Protein AF-A0A1J3ITB5-F1 (afdb_monomer_lite)

Organism: Noccaea caerulescens (NCBI:txid107243)

pLDDT: mean 72.14, std 16.31, range [33.38, 97.19]

Foldseek 3Di:
DPPPPDDDDCDPVPPDDDDPPPDDPCLCPPPPNVQADVNDGDDDDDDDDDPDPDDPPPDPPPPPPLVVVVVVLVVVVVVVDDCVVVVVVSVVVVVVVVVVVVVVVVVVVVVVVVVVVVVVVVVVVVVVVVVVVVDDPDPPDQPPVNVVVVVD

Sequence (152 aa):
LQQDVRKAWFREKAHSWGHTSILPLDKLVAKDSGFLVDWELKIVAKIDHLEAIGDLHVTEETTTSTVTEAKNVKSMTDAGFELDWLQKELAELCEMKEKEKVCFSELKEMENEWMSLKIKCLDMEALVQKKKAKMPATKPPLSIDDLASWLF

Radius of gyration: 31.39 Å; chains: 1; bounding box: 77×55×75 Å

Secondary structure (DSSP, 8-state):
----------BTTB-----S-SS-HHHHS-TT-SS-BTTB-------------S-----S---SHHHHHHHHHHHHHHTT---HHHHHHHHHHHHHHHHHHHHHHHHHHHHHHHHHHHHHHHHHHHHHHHHHHHS--------HHHHHTT--

Structure (mmCIF, N/CA/C/O backbone):
data_AF-A0A1J3ITB5-F1
#
_entry.id   AF-A0A1J3ITB5-F1
#
loop_
_atom_site.group_PDB
_atom_site.id
_atom_site.type_symbol
_atom_site.label_atom_id
_atom_site.label_alt_id
_atom_site.label_comp_id
_atom_site.label_asym_id
_atom_site.label_entity_id
_atom_site.label_seq_id
_atom_site.pdbx_PDB_ins_code
_atom_site.Cartn_x
_atom_site.Cartn_y
_atom_site.Cartn_z
_atom_site.occupancy
_atom_site.B_iso_or_equiv
_atom_site.auth_seq_id
_atom_site.auth_comp_id
_atom_site.auth_asym_id
_atom_site.auth_atom_id
_atom_site.pdbx_PDB_model_num
ATOM 1 N N . LEU A 1 1 ? -33.824 -1.428 -5.783 1.00 39.06 1 LEU A N 1
ATOM 2 C CA . LEU A 1 1 ? -33.020 -0.230 -5.454 1.00 39.06 1 LEU A CA 1
ATOM 3 C C . LEU A 1 1 ? -32.011 -0.053 -6.570 1.00 39.06 1 LEU A C 1
ATOM 5 O O . LEU A 1 1 ? -31.107 -0.866 -6.695 1.00 39.06 1 LEU A O 1
ATOM 9 N N . GLN A 1 2 ? -32.248 0.912 -7.452 1.00 33.38 2 GLN A N 1
ATOM 10 C CA . GLN A 1 2 ? -31.345 1.212 -8.556 1.00 33.38 2 GLN A CA 1
ATOM 11 C C . GLN A 1 2 ? -30.123 1.902 -7.936 1.00 33.38 2 GLN A C 1
ATOM 13 O O . GLN A 1 2 ? -30.223 3.039 -7.483 1.00 33.38 2 GLN A O 1
ATOM 18 N N . GLN A 1 3 ? -29.015 1.173 -7.780 1.00 44.44 3 GLN A N 1
ATOM 19 C CA . GLN A 1 3 ? -27.755 1.772 -7.347 1.00 44.44 3 GLN A CA 1
ATOM 20 C C . GLN A 1 3 ? -27.265 2.658 -8.489 1.00 44.44 3 GLN A C 1
ATOM 22 O O . GLN A 1 3 ? -26.799 2.172 -9.515 1.00 44.44 3 GLN A O 1
ATOM 27 N N . ASP A 1 4 ? -27.430 3.964 -8.317 1.00 49.09 4 ASP A N 1
ATOM 28 C CA . ASP A 1 4 ? -26.741 4.959 -9.122 1.00 49.09 4 ASP A CA 1
ATOM 29 C C . ASP A 1 4 ? -25.237 4.773 -8.878 1.00 49.09 4 ASP A C 1
ATOM 31 O O . ASP A 1 4 ? -24.740 5.028 -7.775 1.00 49.09 4 ASP A O 1
ATOM 35 N N . VAL A 1 5 ? -24.528 4.209 -9.861 1.00 51.56 5 VAL A N 1
ATOM 36 C CA . VAL A 1 5 ? -23.091 3.927 -9.763 1.00 51.56 5 VAL A CA 1
ATOM 37 C C . VAL A 1 5 ? -22.356 5.259 -9.852 1.00 51.56 5 VAL A C 1
ATOM 39 O O . VAL A 1 5 ? -21.892 5.681 -10.911 1.00 51.56 5 VAL A O 1
ATOM 42 N N . ARG A 1 6 ? -22.268 5.950 -8.715 1.00 57.59 6 ARG A N 1
ATOM 43 C CA . ARG A 1 6 ? -21.475 7.167 -8.577 1.00 57.59 6 ARG A CA 1
ATOM 44 C C . ARG A 1 6 ? -19.999 6.803 -8.626 1.00 57.59 6 ARG A C 1
ATOM 46 O O . ARG A 1 6 ? -19.449 6.260 -7.674 1.00 57.59 6 ARG A O 1
ATOM 53 N N . LYS A 1 7 ? -19.366 7.112 -9.756 1.00 62.12 7 LYS A N 1
ATOM 54 C CA . LYS A 1 7 ? -17.912 7.048 -9.909 1.00 62.12 7 LYS A CA 1
ATOM 55 C C . LYS A 1 7 ? -17.309 8.332 -9.358 1.00 62.12 7 LYS A C 1
ATOM 57 O O . LYS A 1 7 ? -17.732 9.426 -9.727 1.00 62.12 7 LYS A O 1
ATOM 62 N N . ALA A 1 8 ? -16.324 8.181 -8.489 1.00 65.62 8 ALA A N 1
ATOM 63 C CA . ALA A 1 8 ? -15.626 9.275 -7.845 1.00 65.62 8 ALA A CA 1
ATOM 64 C C . ALA A 1 8 ? -14.121 9.082 -7.982 1.00 65.62 8 ALA A C 1
ATOM 66 O O . ALA A 1 8 ? -13.626 7.963 -7.870 1.00 65.62 8 ALA A O 1
ATOM 67 N N . TRP A 1 9 ? -13.407 10.178 -8.220 1.00 64.56 9 TRP A N 1
ATOM 68 C CA . TRP A 1 9 ? -11.950 10.182 -8.253 1.00 64.56 9 TRP A CA 1
ATOM 69 C C . TRP A 1 9 ? -11.436 10.593 -6.879 1.00 64.56 9 TRP A C 1
ATOM 71 O O . TRP A 1 9 ? -11.730 11.705 -6.433 1.00 64.56 9 TRP A O 1
ATOM 81 N N . PHE A 1 10 ? -10.665 9.721 -6.231 1.00 62.84 10 PHE A N 1
ATOM 82 C CA . PHE A 1 10 ? -9.909 10.097 -5.040 1.00 62.84 10 PHE A CA 1
ATOM 83 C C . PHE A 1 10 ? -8.866 11.141 -5.441 1.00 62.84 10 PHE A C 1
ATOM 85 O O . PHE A 1 10 ? -8.109 10.955 -6.393 1.00 62.84 10 PHE A O 1
ATOM 92 N N . ARG A 1 11 ? -8.882 12.281 -4.757 1.00 63.66 11 ARG A N 1
ATOM 93 C CA . ARG A 1 11 ? -7.989 13.416 -5.007 1.00 63.66 11 ARG A CA 1
ATOM 94 C C . ARG A 1 11 ? -7.459 13.884 -3.657 1.00 63.66 11 ARG A C 1
ATOM 96 O O . ARG A 1 11 ? -8.126 13.677 -2.652 1.00 63.66 11 ARG A O 1
ATOM 103 N N . GLU A 1 12 ? -6.316 14.557 -3.626 1.00 58.94 12 GLU A N 1
ATOM 104 C CA . GLU A 1 12 ? -5.667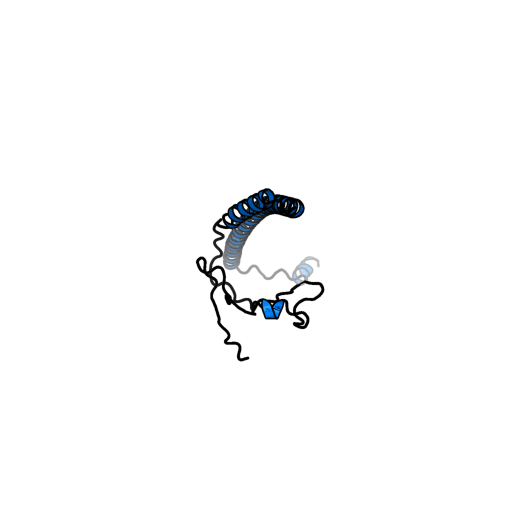 15.014 -2.382 1.00 58.94 12 GLU A CA 1
ATOM 105 C C . GLU A 1 12 ? -6.629 15.749 -1.422 1.00 58.94 12 GLU A C 1
ATOM 107 O O . GLU A 1 12 ? -6.711 15.434 -0.241 1.00 58.94 12 GLU A O 1
ATOM 112 N N . LYS A 1 13 ? -7.464 16.657 -1.949 1.00 69.19 13 LYS A N 1
ATOM 113 C CA . LYS A 1 13 ? -8.462 17.416 -1.165 1.00 69.19 13 LYS A CA 1
ATOM 114 C C . LYS A 1 13 ? -9.788 16.682 -0.921 1.00 69.19 13 LYS A C 1
ATOM 116 O O . LYS A 1 13 ? -10.681 17.226 -0.282 1.00 69.19 13 LYS A O 1
ATOM 121 N N . ALA A 1 14 ? -9.944 15.488 -1.480 1.00 66.19 14 ALA A N 1
ATOM 122 C CA . ALA A 1 14 ? -11.141 14.657 -1.410 1.00 66.19 14 ALA A CA 1
ATOM 123 C C . ALA A 1 14 ? -10.719 13.201 -1.164 1.00 66.19 14 ALA A C 1
ATOM 125 O O . ALA A 1 14 ? -10.953 12.307 -1.980 1.00 66.19 14 ALA A O 1
ATOM 126 N N . HIS A 1 15 ? -10.026 13.001 -0.042 1.00 63.12 15 HIS A N 1
ATOM 127 C CA . HIS A 1 15 ? -9.474 11.714 0.378 1.00 63.12 15 HIS A CA 1
ATOM 128 C C . HIS A 1 15 ? -10.535 10.761 0.956 1.00 63.12 15 HIS A C 1
ATOM 130 O O . HIS A 1 15 ? -10.246 9.595 1.206 1.00 63.12 15 HIS A O 1
ATOM 136 N N . SER A 1 16 ? -11.769 11.229 1.172 1.00 70.44 16 SER A N 1
ATOM 137 C CA . SER A 1 16 ? -12.902 10.395 1.571 1.00 70.44 16 SER A CA 1
ATOM 138 C C . SER A 1 16 ? -14.101 10.636 0.660 1.00 70.44 16 SER A C 1
ATOM 140 O O . SER A 1 16 ? -14.375 11.751 0.215 1.00 70.44 16 SER A O 1
ATOM 142 N N . TRP A 1 17 ? -14.823 9.559 0.372 1.00 73.25 17 TRP A N 1
ATOM 143 C CA . TRP A 1 17 ? -16.066 9.605 -0.378 1.00 73.25 17 TRP A CA 1
ATOM 144 C C . TRP A 1 17 ? -17.040 8.602 0.216 1.00 73.25 17 TRP A C 1
ATOM 146 O O . TRP A 1 17 ? -16.665 7.487 0.572 1.00 73.25 17 TRP A O 1
ATOM 156 N N . GLY A 1 18 ? -18.307 8.985 0.302 1.00 74.56 18 GLY A N 1
ATOM 157 C CA . GLY A 1 18 ? -19.347 8.107 0.799 1.00 74.56 18 GLY A CA 1
ATOM 158 C C . GLY A 1 18 ? -20.674 8.825 0.934 1.00 74.56 18 GLY A C 1
ATOM 159 O O . GLY A 1 18 ? -20.856 9.957 0.487 1.00 74.56 18 GLY A O 1
ATOM 160 N N . HIS A 1 19 ? -21.610 8.145 1.573 1.00 72.06 19 HIS A N 1
ATOM 161 C CA . HIS A 1 19 ? -22.877 8.727 1.973 1.00 72.06 19 HIS A CA 1
ATOM 162 C C . HIS A 1 19 ? -22.812 9.079 3.454 1.00 72.06 19 HIS A C 1
ATOM 164 O O . HIS A 1 19 ? -22.476 8.229 4.273 1.00 72.06 19 HIS A O 1
ATOM 170 N N . THR A 1 20 ? -23.196 10.307 3.803 1.00 68.75 20 THR A N 1
ATOM 171 C CA . THR A 1 20 ? -23.298 10.760 5.202 1.00 68.75 20 THR A CA 1
ATOM 172 C C . THR A 1 20 ? -24.304 9.930 6.008 1.00 68.75 20 THR A C 1
ATOM 174 O O . THR A 1 20 ? -24.194 9.832 7.222 1.00 68.75 20 THR A O 1
ATOM 177 N N . SER A 1 21 ? -25.277 9.310 5.334 1.00 73.06 21 SER A N 1
ATOM 178 C CA . SER A 1 21 ? -26.216 8.358 5.922 1.00 73.06 21 SER A CA 1
ATOM 179 C C . SER A 1 21 ? -26.502 7.249 4.912 1.00 73.06 21 SER A C 1
ATOM 181 O O . SER A 1 21 ? -27.149 7.484 3.891 1.00 73.06 21 SER A O 1
ATOM 183 N N . ILE A 1 22 ? -25.953 6.058 5.163 1.00 79.38 22 ILE A N 1
ATOM 184 C CA . ILE A 1 22 ? -26.218 4.845 4.368 1.00 79.38 22 ILE A CA 1
ATOM 185 C C . ILE A 1 22 ? -27.423 4.103 4.946 1.00 79.38 22 ILE A C 1
ATOM 187 O O . ILE A 1 22 ? -28.309 3.680 4.207 1.00 79.38 22 ILE A O 1
ATOM 191 N N . LEU A 1 23 ? -27.461 3.973 6.273 1.00 79.62 23 LEU A N 1
ATOM 192 C CA . LEU A 1 23 ? -28.492 3.279 7.033 1.00 79.62 23 LEU A CA 1
ATOM 193 C C . LEU A 1 23 ? -28.738 4.048 8.341 1.00 79.62 23 LEU A C 1
ATOM 195 O O . LEU A 1 23 ? -27.774 4.356 9.044 1.00 79.62 23 LEU A O 1
ATOM 199 N N . PRO A 1 24 ? -29.998 4.368 8.678 1.00 83.12 24 PRO A N 1
ATOM 200 C CA . PRO A 1 24 ? -30.344 4.964 9.964 1.00 83.12 24 PRO A CA 1
ATOM 201 C C . PRO A 1 24 ? -29.904 4.091 11.154 1.00 83.12 24 PRO A C 1
ATOM 203 O O . PRO A 1 24 ? -30.038 2.866 11.107 1.00 83.12 24 PRO A O 1
ATOM 206 N N . LEU A 1 25 ? -29.390 4.716 12.222 1.00 81.25 25 LEU A N 1
ATOM 207 C CA . LEU A 1 25 ? -28.860 4.004 13.396 1.00 81.25 25 LEU A CA 1
ATOM 208 C C . LEU A 1 25 ? -29.929 3.181 14.120 1.00 81.25 25 LEU A C 1
ATOM 210 O O . LEU A 1 25 ? -29.652 2.061 14.531 1.00 81.25 25 LEU A O 1
ATOM 214 N N . ASP A 1 26 ? -31.153 3.698 14.217 1.00 83.31 26 ASP A N 1
ATOM 215 C CA . ASP A 1 26 ? -32.319 3.012 14.788 1.00 83.31 26 ASP A CA 1
ATOM 216 C C . ASP A 1 26 ? -32.634 1.696 14.063 1.00 83.31 26 ASP A C 1
ATOM 218 O O . ASP A 1 26 ? -33.040 0.722 14.692 1.00 83.31 26 ASP A O 1
ATOM 222 N N . LYS A 1 27 ? -32.386 1.638 12.749 1.00 86.12 27 LYS A N 1
ATOM 223 C CA . LYS A 1 27 ? -32.543 0.415 11.952 1.00 86.12 27 LYS A CA 1
ATOM 224 C C . LYS A 1 27 ? -31.364 -0.534 12.083 1.00 86.12 27 LYS A C 1
ATOM 226 O O . LYS A 1 27 ? -31.560 -1.739 11.994 1.00 86.12 27 LYS A O 1
ATOM 231 N N . LEU A 1 28 ? -30.162 -0.007 12.283 1.00 84.44 28 LEU A N 1
ATOM 232 C CA . LEU A 1 28 ? -28.956 -0.808 12.464 1.00 84.44 28 LEU A CA 1
ATOM 233 C C . LEU A 1 28 ? -29.002 -1.584 13.790 1.00 84.44 28 LEU A C 1
ATOM 235 O O . LEU A 1 28 ? -28.751 -2.786 13.805 1.00 84.44 28 LEU A O 1
ATOM 239 N N . VAL A 1 29 ? -29.399 -0.907 14.875 1.00 83.25 29 VAL A N 1
ATOM 240 C CA . VAL A 1 29 ? -29.433 -1.459 16.245 1.00 83.25 29 VAL A CA 1
ATOM 241 C C . VAL A 1 29 ? -30.754 -2.134 16.618 1.00 83.25 29 VAL A C 1
ATOM 243 O O . VAL A 1 29 ? -30.910 -2.605 17.745 1.00 83.25 29 VAL A O 1
ATOM 246 N N . ALA A 1 30 ? -31.728 -2.173 15.704 1.00 89.50 30 ALA A N 1
ATOM 247 C CA . ALA A 1 30 ? -32.979 -2.877 15.950 1.00 89.50 30 ALA A CA 1
ATOM 248 C C . ALA A 1 30 ? -32.707 -4.370 16.202 1.00 89.50 30 ALA A C 1
ATOM 250 O O . ALA A 1 30 ? -31.916 -4.999 15.503 1.00 89.50 30 ALA A O 1
ATOM 251 N N . LYS A 1 31 ? -33.390 -4.941 17.199 1.00 82.94 31 LYS A N 1
ATOM 252 C CA . LYS A 1 31 ? -33.156 -6.312 17.684 1.00 82.94 31 LYS A CA 1
ATOM 253 C C . LYS A 1 31 ? -33.304 -7.381 16.591 1.00 82.94 31 LYS A C 1
ATOM 255 O O . LYS A 1 31 ? -32.600 -8.382 16.621 1.00 82.94 31 LYS A O 1
ATOM 260 N N . ASP A 1 32 ? -34.159 -7.107 15.607 1.00 87.19 32 ASP A N 1
ATOM 261 C CA . ASP A 1 32 ? -34.460 -7.991 14.477 1.00 87.19 32 ASP A CA 1
ATOM 262 C C . ASP A 1 32 ? -33.889 -7.456 13.150 1.00 87.19 32 ASP A C 1
ATOM 264 O O . ASP A 1 32 ? -34.362 -7.810 12.070 1.00 87.19 32 ASP A O 1
ATOM 268 N N . SER A 1 33 ? -32.896 -6.558 13.205 1.00 84.81 33 SER A N 1
ATOM 269 C CA . SER A 1 33 ? -32.332 -5.929 12.005 1.00 84.81 33 SER A CA 1
ATOM 270 C C . SER A 1 33 ? -31.526 -6.893 11.136 1.00 84.81 33 SER A C 1
ATOM 272 O O . SER A 1 33 ? -31.394 -6.677 9.932 1.00 84.81 33 SER A O 1
ATOM 274 N N . GLY A 1 34 ? -30.967 -7.943 11.747 1.00 89.56 34 GLY A N 1
ATOM 275 C CA . GLY A 1 34 ? -30.077 -8.899 11.091 1.00 89.56 34 GLY A CA 1
ATOM 276 C C . GLY A 1 34 ? -28.702 -8.335 10.711 1.00 89.56 34 GLY A C 1
ATOM 277 O O . GLY A 1 34 ? -27.928 -9.045 10.074 1.00 89.56 34 GLY A O 1
ATOM 278 N N . PHE A 1 35 ? -28.383 -7.085 11.079 1.00 87.44 35 PHE A N 1
ATOM 279 C CA . PHE A 1 35 ? -27.083 -6.462 10.787 1.00 87.44 35 PHE A CA 1
ATOM 280 C C . PHE A 1 35 ? -26.027 -6.706 11.868 1.00 87.44 35 PHE A C 1
ATOM 282 O O . PHE A 1 35 ? -24.837 -6.635 11.568 1.00 87.44 35 PHE A O 1
ATOM 289 N N . LEU A 1 36 ? -26.456 -6.967 13.105 1.00 89.56 36 LEU A N 1
ATOM 290 C CA . LEU A 1 36 ? -25.581 -7.221 14.247 1.00 89.56 36 LEU A CA 1
ATOM 291 C C . LEU A 1 36 ? -25.625 -8.704 14.611 1.00 89.56 36 LEU A C 1
ATOM 293 O O . LEU A 1 36 ? -26.698 -9.247 14.875 1.00 89.56 36 LEU A O 1
ATOM 297 N N . VAL A 1 37 ? -24.457 -9.337 14.661 1.00 86.12 37 VAL A N 1
ATOM 298 C CA . VAL A 1 37 ? -24.267 -10.684 15.218 1.00 86.12 37 VAL A CA 1
ATOM 299 C C . VAL A 1 37 ? -23.333 -10.522 16.405 1.00 86.12 37 VAL A C 1
ATOM 301 O O . VAL A 1 37 ? -22.271 -9.936 16.248 1.00 86.12 37 VAL A O 1
ATOM 304 N N . ASP A 1 38 ? -23.757 -10.938 17.599 1.00 87.19 38 ASP A N 1
ATOM 305 C CA . ASP A 1 38 ? -22.995 -10.739 18.844 1.00 87.19 38 ASP A CA 1
ATOM 306 C C . ASP A 1 38 ? -22.542 -9.282 19.074 1.00 87.19 38 ASP A C 1
ATOM 308 O O . ASP A 1 38 ? -21.459 -9.019 19.585 1.00 87.19 38 ASP A O 1
ATOM 312 N N . TRP A 1 39 ? -23.401 -8.321 18.708 1.00 78.25 39 TRP A N 1
ATOM 313 C CA . TRP A 1 39 ? -23.128 -6.872 18.739 1.00 78.25 39 TRP A CA 1
ATOM 314 C C . TRP A 1 39 ? -22.033 -6.387 17.778 1.00 78.25 39 TRP A C 1
ATOM 316 O O . TRP A 1 39 ? -21.675 -5.210 17.802 1.00 78.25 39 TRP A O 1
ATOM 326 N N . GLU A 1 40 ? -21.555 -7.247 16.883 1.00 86.00 40 GLU A N 1
ATOM 327 C CA . GLU A 1 40 ? -20.555 -6.923 15.876 1.00 86.00 40 GLU A CA 1
ATOM 328 C C . GLU A 1 40 ? -21.209 -6.581 14.527 1.00 86.00 40 GLU A C 1
ATOM 330 O O . GLU A 1 40 ? -22.135 -7.255 14.064 1.00 86.00 40 GLU A O 1
ATOM 335 N N . LEU A 1 41 ? -20.716 -5.519 13.881 1.00 88.31 41 LEU A N 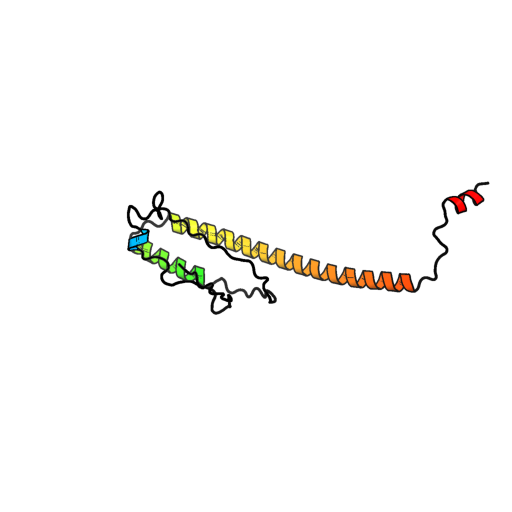1
ATOM 336 C CA . LEU A 1 41 ? -21.145 -5.064 12.558 1.00 88.31 41 LEU A CA 1
ATOM 337 C C . LEU A 1 41 ? -20.008 -5.229 11.549 1.00 88.31 41 LEU A C 1
ATOM 339 O O . LEU A 1 41 ? -18.948 -4.623 11.699 1.00 88.31 41 LEU A O 1
ATOM 343 N N . LYS A 1 42 ? -20.261 -5.951 10.454 1.00 85.50 42 LYS A N 1
ATOM 344 C CA . LYS A 1 42 ? -19.302 -6.107 9.353 1.00 85.50 42 LYS A CA 1
ATOM 345 C C . LYS A 1 42 ? -19.680 -5.243 8.150 1.00 85.50 42 LYS A C 1
ATOM 347 O O . LYS A 1 42 ? -20.711 -5.464 7.520 1.00 85.50 42 LYS A O 1
ATOM 352 N N . ILE A 1 43 ? -18.812 -4.299 7.786 1.00 86.94 43 ILE A N 1
ATOM 353 C CA . ILE A 1 43 ? -18.972 -3.449 6.596 1.00 86.94 43 ILE A CA 1
ATOM 354 C C . ILE A 1 43 ? -18.091 -3.998 5.469 1.00 86.94 43 ILE A C 1
ATOM 356 O O . ILE A 1 43 ? -16.891 -4.185 5.648 1.00 86.94 43 ILE A O 1
ATOM 360 N N . VAL A 1 44 ? -18.680 -4.256 4.297 1.00 83.00 44 VAL A N 1
ATOM 361 C CA . VAL A 1 44 ? -17.966 -4.762 3.114 1.00 83.00 44 VAL A CA 1
ATOM 362 C C . VAL A 1 44 ? -18.039 -3.726 1.998 1.00 83.00 44 VAL A C 1
ATOM 364 O O . VAL A 1 44 ? -19.129 -3.335 1.583 1.00 83.00 44 VAL A O 1
ATOM 367 N N . ALA A 1 45 ? -16.883 -3.307 1.486 1.00 81.62 45 ALA A N 1
ATOM 368 C CA . ALA A 1 45 ? -16.773 -2.421 0.333 1.00 81.62 45 ALA A CA 1
ATOM 369 C C . ALA A 1 45 ? -16.073 -3.155 -0.815 1.00 81.62 45 ALA A C 1
ATOM 371 O O . ALA A 1 45 ? -14.989 -3.708 -0.639 1.00 81.62 45 ALA A O 1
ATOM 372 N N . LYS A 1 46 ? -16.691 -3.158 -1.999 1.00 75.38 46 LYS A N 1
ATOM 373 C CA . LYS A 1 46 ? -16.044 -3.631 -3.225 1.00 75.38 46 LYS A CA 1
ATOM 374 C C . LYS A 1 46 ? -15.367 -2.443 -3.899 1.00 75.38 46 LYS A C 1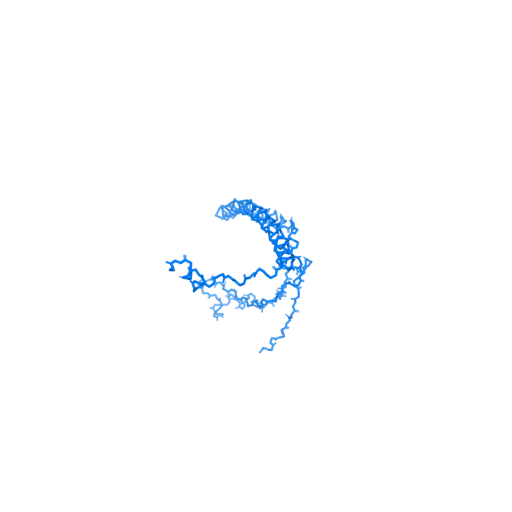
ATOM 376 O O . LYS A 1 46 ? -16.046 -1.485 -4.260 1.00 75.38 46 LYS A O 1
ATOM 381 N N . ILE A 1 47 ? -14.053 -2.519 -4.067 1.00 73.50 47 ILE A N 1
ATOM 382 C CA . ILE A 1 47 ? -13.263 -1.509 -4.772 1.00 73.50 47 ILE A CA 1
ATOM 383 C C . ILE A 1 47 ? -12.768 -2.151 -6.063 1.00 73.50 47 ILE A C 1
ATOM 385 O O . ILE A 1 47 ? -11.976 -3.089 -6.027 1.00 73.50 47 ILE A O 1
ATOM 389 N N . ASP A 1 48 ? -13.257 -1.666 -7.202 1.00 69.19 48 ASP A N 1
ATOM 390 C CA . ASP A 1 48 ? -12.728 -2.074 -8.500 1.00 69.19 48 ASP A CA 1
ATOM 391 C C . ASP A 1 48 ? -11.473 -1.230 -8.793 1.00 69.19 48 ASP A C 1
ATOM 393 O O . ASP A 1 48 ? -11.539 -0.002 -8.862 1.00 69.19 48 ASP A O 1
ATOM 397 N N . HIS A 1 49 ? -10.318 -1.895 -8.895 1.00 49.28 49 HIS A N 1
ATOM 398 C CA . HIS A 1 49 ? -9.006 -1.276 -9.097 1.00 49.28 49 HIS A CA 1
ATOM 399 C C . HIS A 1 49 ? -8.939 -0.606 -10.478 1.00 49.28 49 HIS A C 1
ATOM 401 O O . HIS A 1 49 ? -8.788 -1.281 -11.497 1.00 49.28 49 HIS A O 1
ATOM 407 N N . LEU A 1 50 ? -9.058 0.724 -10.518 1.00 55.47 50 LEU A N 1
ATOM 408 C CA . LEU A 1 50 ? -8.666 1.514 -11.681 1.00 55.47 50 LEU A CA 1
ATOM 409 C C . LEU A 1 50 ? -7.197 1.900 -11.511 1.00 55.47 50 LEU A C 1
ATOM 411 O O . LEU A 1 50 ? -6.832 2.526 -10.520 1.00 55.47 50 LEU A O 1
ATOM 415 N N . GLU A 1 51 ? -6.378 1.499 -12.479 1.00 46.91 51 GLU A N 1
ATOM 416 C CA . GLU A 1 51 ? -4.960 1.835 -12.588 1.00 46.91 51 GLU A CA 1
ATOM 417 C C . GLU A 1 51 ? -4.739 3.337 -12.346 1.00 46.91 51 GLU A C 1
ATOM 419 O O . GLU A 1 51 ? -5.364 4.187 -12.988 1.00 46.91 51 GLU A O 1
ATOM 424 N N . ALA A 1 52 ? -3.900 3.660 -11.359 1.00 53.66 52 ALA A N 1
ATOM 425 C CA . ALA A 1 52 ? -3.593 5.033 -10.996 1.00 53.66 52 ALA A CA 1
ATOM 426 C C . ALA A 1 52 ? -2.842 5.703 -12.155 1.00 53.66 52 ALA A C 1
ATOM 428 O O . ALA A 1 52 ? -1.678 5.414 -12.413 1.00 53.66 52 ALA A O 1
ATOM 429 N N . ILE A 1 53 ? -3.514 6.607 -12.867 1.00 49.88 53 ILE A N 1
ATOM 430 C CA . ILE A 1 53 ? -2.872 7.453 -13.874 1.00 49.88 53 ILE A CA 1
ATOM 431 C C . ILE A 1 53 ? -2.223 8.624 -13.127 1.00 49.88 53 ILE A C 1
ATOM 433 O O . ILE A 1 53 ? -2.848 9.667 -12.934 1.00 49.88 53 ILE A O 1
ATOM 437 N N . GLY A 1 54 ? -0.991 8.439 -12.661 1.00 47.84 54 GLY A N 1
ATOM 438 C CA . GLY A 1 54 ? -0.184 9.517 -12.092 1.00 47.84 54 GLY A CA 1
ATOM 439 C C . GLY A 1 54 ? 1.015 9.005 -11.306 1.00 47.84 54 GLY A C 1
ATOM 440 O O . GLY A 1 54 ? 0.888 8.052 -10.541 1.00 47.84 54 GLY A O 1
ATOM 441 N N . ASP A 1 55 ? 2.165 9.655 -11.490 1.00 54.66 55 ASP A N 1
ATOM 442 C CA . ASP A 1 55 ? 3.371 9.406 -10.704 1.00 54.66 55 ASP A CA 1
ATOM 443 C C . ASP A 1 55 ? 3.039 9.516 -9.211 1.00 54.66 55 ASP A C 1
ATOM 445 O O . ASP A 1 55 ? 2.601 10.564 -8.727 1.00 54.66 55 ASP A O 1
ATOM 449 N N . LEU A 1 56 ? 3.230 8.418 -8.477 1.00 44.66 56 LEU A N 1
ATOM 450 C CA . LEU A 1 56 ? 3.085 8.365 -7.029 1.00 44.66 56 LEU A CA 1
ATOM 451 C C . LEU A 1 56 ? 4.245 9.143 -6.393 1.00 44.66 56 LEU A C 1
ATOM 453 O O . LEU A 1 56 ? 5.216 8.570 -5.903 1.00 44.66 56 LEU A O 1
ATOM 457 N N . HIS A 1 57 ? 4.160 10.471 -6.394 1.00 42.97 57 HIS A N 1
ATOM 458 C CA . HIS A 1 57 ? 4.968 11.270 -5.489 1.00 42.97 57 HIS A CA 1
ATOM 459 C C . HIS A 1 57 ? 4.384 11.089 -4.085 1.00 42.97 57 HIS A C 1
ATOM 461 O O . HIS A 1 57 ? 3.430 11.765 -3.702 1.00 42.97 57 HIS A O 1
ATOM 467 N N . VAL A 1 58 ? 4.934 10.138 -3.325 1.00 45.78 58 VAL A N 1
ATOM 468 C CA . VAL A 1 58 ? 4.707 10.031 -1.879 1.00 45.78 58 VAL A CA 1
ATOM 469 C C . VAL A 1 58 ? 5.245 11.311 -1.242 1.00 45.78 58 VAL A C 1
ATOM 471 O O . VAL A 1 58 ? 6.437 11.422 -0.959 1.00 45.78 58 VAL A O 1
ATOM 474 N N . THR A 1 59 ? 4.376 12.304 -1.083 1.00 42.03 59 THR A N 1
ATOM 475 C CA . THR A 1 59 ? 4.641 13.468 -0.240 1.00 42.03 59 THR A CA 1
ATOM 476 C C . THR A 1 59 ? 4.291 13.082 1.192 1.00 42.03 59 THR A C 1
ATOM 478 O O . THR A 1 59 ? 3.235 12.505 1.450 1.00 42.03 59 THR A O 1
ATOM 481 N N . GLU A 1 60 ? 5.211 13.355 2.110 1.00 45.06 60 GLU A N 1
ATOM 482 C CA . GLU A 1 60 ? 5.218 12.978 3.526 1.00 45.06 60 GLU A CA 1
ATOM 483 C C . GLU A 1 60 ? 4.120 13.665 4.372 1.00 45.06 60 GLU A C 1
ATOM 485 O O . GLU A 1 60 ? 4.400 14.269 5.403 1.00 45.06 60 GLU A O 1
ATOM 490 N N . GLU A 1 61 ? 2.846 13.569 3.989 1.00 40.94 61 GLU A N 1
ATOM 491 C CA . GLU A 1 61 ? 1.725 14.141 4.747 1.00 40.94 61 GLU A CA 1
ATOM 492 C C . GLU A 1 61 ? 0.776 13.046 5.261 1.00 40.94 61 GLU A C 1
ATOM 494 O O . GLU A 1 61 ? -0.374 12.923 4.856 1.00 40.94 61 GLU A O 1
ATOM 499 N N . THR A 1 62 ? 1.260 12.210 6.185 1.00 38.00 62 THR A N 1
ATOM 500 C CA . THR A 1 62 ? 0.421 11.281 6.986 1.00 38.00 62 THR A CA 1
ATOM 501 C C . THR A 1 62 ? 0.518 11.530 8.496 1.00 38.00 62 THR A C 1
ATOM 503 O O . THR A 1 62 ? 0.038 10.739 9.307 1.00 38.00 62 THR A O 1
ATOM 506 N N . THR A 1 63 ? 1.102 12.652 8.918 1.00 43.34 63 THR A N 1
ATOM 507 C CA . THR A 1 63 ? 1.409 12.923 10.334 1.00 43.34 63 THR A CA 1
ATOM 508 C C . THR A 1 63 ? 0.310 13.664 11.104 1.00 43.34 63 THR A C 1
ATOM 510 O O . THR A 1 63 ? 0.410 13.786 12.324 1.00 43.34 63 THR A O 1
ATOM 513 N N . THR A 1 64 ? -0.771 14.122 10.462 1.00 38.38 64 THR A N 1
ATOM 514 C CA . THR A 1 64 ? -1.776 14.958 11.152 1.00 38.38 64 THR A CA 1
ATOM 515 C C . THR A 1 64 ? -2.899 14.165 11.839 1.00 38.38 64 THR A C 1
ATOM 517 O O . THR A 1 64 ? -3.429 14.639 12.841 1.00 38.38 64 THR A O 1
ATOM 520 N N . SER A 1 65 ? -3.223 12.942 11.395 1.00 45.22 65 SER A N 1
ATOM 521 C CA . SER A 1 65 ? -4.342 12.165 11.973 1.00 45.22 65 SER A CA 1
ATOM 522 C C . SER A 1 65 ? -4.070 11.639 13.393 1.00 45.22 65 SER A C 1
ATOM 524 O O . SER A 1 65 ? -4.983 11.554 14.210 1.00 45.22 65 SER A O 1
ATOM 526 N N . THR A 1 66 ? -2.811 11.360 13.744 1.00 43.62 66 THR A N 1
ATOM 527 C CA . THR A 1 66 ? -2.448 10.786 15.054 1.00 43.62 66 THR A CA 1
ATOM 528 C C . THR A 1 66 ? -2.453 11.794 16.204 1.00 43.62 66 THR A C 1
ATOM 530 O O . THR A 1 66 ? -2.672 11.422 17.355 1.00 43.62 66 THR A O 1
ATOM 533 N N . VAL A 1 67 ? -2.221 13.080 15.924 1.00 51.41 67 VAL A N 1
ATOM 534 C CA . VAL A 1 67 ? -2.123 14.120 16.967 1.00 51.41 67 VAL A CA 1
ATOM 535 C C . VAL A 1 67 ? -3.508 14.502 17.508 1.00 51.41 67 VAL A C 1
ATOM 537 O O . VAL A 1 67 ? -3.651 14.841 18.684 1.00 51.41 67 VAL A O 1
ATOM 540 N N . THR A 1 68 ? -4.547 14.416 16.676 1.00 47.78 68 THR A N 1
ATOM 541 C CA . THR A 1 68 ? -5.936 14.710 17.061 1.00 47.78 68 THR A CA 1
ATOM 542 C C . THR A 1 68 ? -6.593 13.582 17.853 1.00 47.78 68 THR A C 1
ATOM 544 O O . THR A 1 68 ? -7.344 13.860 18.787 1.00 47.78 68 THR A O 1
ATOM 547 N N . GLU A 1 69 ? -6.277 12.322 17.547 1.00 53.28 69 GLU A N 1
ATOM 548 C CA . GLU A 1 69 ? -6.838 11.152 18.237 1.00 53.28 69 GLU A CA 1
ATOM 549 C C . GLU A 1 69 ? -6.262 10.997 19.652 1.00 53.28 69 GLU A C 1
ATOM 551 O O . GLU A 1 69 ? -7.018 10.863 20.617 1.00 53.28 69 GLU A O 1
ATOM 556 N N . ALA A 1 70 ? -4.943 11.158 19.816 1.00 55.41 70 ALA A N 1
ATOM 557 C CA . ALA A 1 70 ? -4.283 11.095 21.124 1.00 55.41 70 ALA A CA 1
ATOM 558 C C . ALA A 1 70 ? -4.777 12.179 22.106 1.00 55.41 70 ALA A C 1
ATOM 560 O O . ALA A 1 70 ? -4.830 11.965 23.319 1.00 55.41 70 ALA A O 1
ATOM 561 N N . LYS A 1 71 ? -5.176 13.347 21.585 1.00 60.00 71 LYS A N 1
ATOM 562 C CA . LYS A 1 71 ? -5.712 14.455 22.389 1.00 60.00 71 LYS A CA 1
ATOM 563 C C . LYS A 1 71 ? -7.125 14.169 22.917 1.00 60.00 71 LYS A C 1
ATOM 565 O O . LYS A 1 71 ? -7.466 14.648 23.995 1.00 60.00 71 LYS A O 1
ATOM 570 N N . ASN A 1 72 ? -7.918 13.381 22.189 1.00 60.19 72 ASN A N 1
ATOM 571 C CA . ASN A 1 72 ? -9.274 12.993 22.581 1.00 60.19 72 ASN A CA 1
ATOM 572 C C . ASN A 1 72 ? -9.260 11.884 23.648 1.00 60.19 72 ASN A C 1
ATOM 574 O O . ASN A 1 72 ? -9.933 12.005 24.669 1.00 60.19 72 ASN A O 1
ATOM 578 N N . VAL A 1 73 ? -8.400 10.870 23.481 1.00 63.69 73 VAL A N 1
ATOM 579 C CA . VAL A 1 73 ? -8.270 9.746 24.431 1.00 63.69 73 VAL A CA 1
ATOM 580 C C . VAL A 1 73 ? -7.974 10.241 25.847 1.00 63.69 73 VAL A C 1
ATOM 582 O O . VAL A 1 73 ? -8.677 9.866 26.779 1.00 63.69 73 VAL A O 1
ATOM 585 N N . LYS A 1 74 ? -7.025 11.176 26.002 1.00 69.31 74 LYS A N 1
ATOM 586 C CA . LYS A 1 74 ? -6.677 11.748 27.311 1.00 69.31 74 LYS A CA 1
ATOM 587 C C . LYS A 1 74 ? -7.866 12.434 28.001 1.00 69.31 74 LYS A C 1
ATOM 589 O O . LYS A 1 74 ? -8.057 12.275 29.201 1.00 69.31 74 LYS A O 1
ATOM 594 N N . SER A 1 75 ? -8.689 13.159 27.240 1.00 63.94 75 SER A N 1
ATOM 595 C CA . SER A 1 75 ? -9.867 13.845 27.788 1.00 63.94 75 SER A CA 1
ATOM 596 C C . SER A 1 75 ? -10.984 12.894 28.230 1.00 63.94 75 SER A C 1
ATOM 598 O O . SER A 1 75 ? -11.777 13.245 29.099 1.00 63.94 75 SER A O 1
ATOM 600 N N . MET A 1 76 ? -11.034 11.681 27.672 1.00 70.75 76 MET A N 1
ATOM 601 C CA . MET A 1 76 ? -11.987 10.647 28.078 1.00 70.75 76 MET A CA 1
ATOM 602 C C . MET A 1 76 ? -11.491 9.879 29.311 1.00 70.75 76 MET A C 1
ATOM 604 O O . MET A 1 76 ? -12.299 9.526 30.167 1.00 70.75 76 MET A O 1
ATOM 608 N N . THR A 1 77 ? -10.175 9.703 29.469 1.00 75.50 77 THR A N 1
ATOM 609 C CA . THR A 1 77 ? -9.587 9.168 30.708 1.00 75.50 77 THR A CA 1
ATOM 610 C C . THR A 1 77 ? -9.841 10.105 31.894 1.00 75.50 77 THR A C 1
ATOM 612 O O . THR A 1 77 ? -10.278 9.656 32.950 1.00 75.50 77 THR A O 1
ATOM 615 N N . ASP A 1 78 ? -9.677 11.421 31.700 1.00 76.31 78 ASP A N 1
ATOM 616 C CA . ASP A 1 78 ? -9.963 12.442 32.725 1.00 76.31 78 ASP A CA 1
ATOM 617 C C . ASP A 1 78 ? -11.459 12.497 33.111 1.00 76.31 78 ASP A C 1
ATOM 619 O O . ASP A 1 78 ? -11.810 12.906 34.219 1.00 76.31 78 ASP A O 1
ATOM 623 N N . ALA A 1 79 ? -12.348 12.050 32.217 1.00 81.12 79 ALA A N 1
ATOM 624 C CA . ALA A 1 79 ? -13.785 11.914 32.465 1.00 81.12 79 ALA A CA 1
ATOM 625 C C . ALA A 1 79 ? -14.169 10.598 33.181 1.00 81.12 79 ALA A C 1
ATOM 627 O O . ALA A 1 79 ? -15.354 10.361 33.418 1.00 81.12 79 ALA A O 1
ATOM 628 N N . GLY A 1 80 ? -13.190 9.760 33.544 1.00 80.50 80 GLY A N 1
ATOM 629 C CA . GLY A 1 80 ? -13.387 8.530 34.317 1.00 80.50 80 GLY A CA 1
ATOM 630 C C . GLY A 1 80 ? -13.640 7.267 33.490 1.00 80.50 80 GLY A C 1
ATOM 631 O O . GL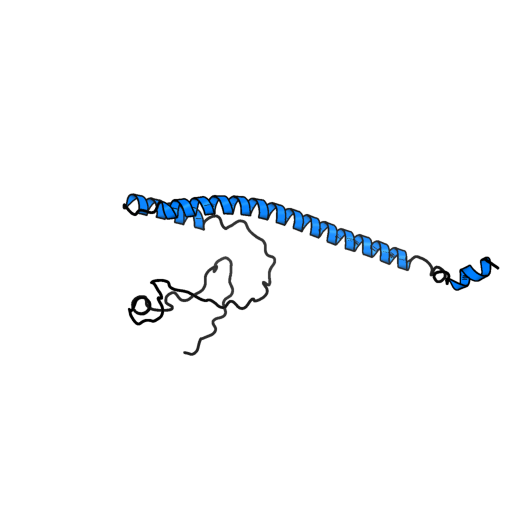Y A 1 80 ? -14.074 6.265 34.054 1.00 80.50 80 GLY A O 1
ATOM 632 N N . PHE A 1 81 ? -13.391 7.286 32.175 1.00 77.81 81 PHE A N 1
ATOM 633 C CA . PHE A 1 81 ? -13.468 6.080 31.345 1.00 77.81 81 PHE A CA 1
ATOM 634 C C . PHE A 1 81 ? -12.165 5.272 31.416 1.00 77.81 81 PHE A C 1
ATOM 636 O O . PHE A 1 81 ? -11.073 5.810 31.232 1.00 77.81 81 PHE A O 1
ATOM 643 N N . GLU A 1 82 ? -12.286 3.962 31.635 1.00 81.12 82 GLU A N 1
ATOM 644 C CA . GLU A 1 82 ? -11.158 3.028 31.719 1.00 81.12 82 GLU A CA 1
ATOM 645 C C . GLU A 1 82 ? -10.695 2.632 30.305 1.00 81.12 82 GLU A C 1
ATOM 647 O O . GLU A 1 82 ? -11.266 1.761 29.646 1.00 81.12 82 GLU A O 1
ATOM 652 N N . LEU A 1 83 ? -9.689 3.354 29.804 1.00 84.62 83 LEU A N 1
ATOM 653 C CA . LEU A 1 83 ? -9.192 3.282 28.420 1.00 84.62 83 LEU A CA 1
ATOM 654 C C . LEU A 1 83 ? -7.734 2.798 28.337 1.00 84.62 83 LEU A C 1
ATOM 656 O O . LEU A 1 83 ? -7.099 2.931 27.290 1.00 84.62 83 LEU A O 1
ATOM 660 N N . ASP A 1 84 ? -7.204 2.213 29.413 1.00 82.56 84 ASP A N 1
ATOM 661 C CA . ASP A 1 84 ? -5.811 1.750 29.508 1.00 82.56 84 ASP A CA 1
ATOM 662 C C . ASP A 1 84 ? -5.445 0.763 28.388 1.00 82.56 84 ASP A C 1
ATOM 664 O O . ASP A 1 84 ? -4.338 0.802 27.847 1.00 82.56 84 ASP A O 1
ATOM 668 N N . TRP A 1 85 ? -6.400 -0.082 27.981 1.00 86.56 85 TRP A N 1
ATOM 669 C CA . TRP A 1 85 ? -6.217 -1.033 26.883 1.00 86.56 85 TRP A CA 1
ATOM 670 C C . TRP A 1 85 ? -6.034 -0.332 25.527 1.00 86.56 85 TRP A C 1
ATOM 672 O O . TRP A 1 85 ? -5.156 -0.719 24.761 1.00 86.56 85 TRP A O 1
ATOM 682 N N . LEU A 1 86 ? -6.778 0.748 25.260 1.00 79.00 86 LEU A N 1
ATOM 683 C CA . LEU A 1 86 ? -6.644 1.544 24.032 1.00 79.00 86 LEU A CA 1
ATOM 684 C C . LEU A 1 86 ? -5.358 2.360 24.017 1.00 79.00 86 LEU A C 1
ATOM 686 O O . LEU A 1 86 ? -4.735 2.530 22.973 1.00 79.00 86 LEU A O 1
ATOM 690 N N . GLN A 1 87 ? -4.949 2.873 25.174 1.00 79.06 87 GLN A N 1
ATOM 691 C CA . GLN A 1 87 ? -3.715 3.635 25.291 1.00 79.06 87 GLN A CA 1
ATOM 692 C C . GLN A 1 87 ? -2.487 2.747 25.042 1.00 79.06 87 GLN A C 1
ATOM 694 O O . GLN A 1 87 ? -1.537 3.181 24.389 1.00 79.06 87 GLN A O 1
ATOM 699 N N . LYS A 1 88 ? -2.542 1.488 25.496 1.00 85.81 88 LYS A N 1
ATOM 700 C CA . LYS A 1 88 ? -1.552 0.454 25.184 1.00 85.81 88 LYS A CA 1
ATOM 701 C C . LYS A 1 88 ? -1.545 0.095 23.694 1.00 85.81 88 LYS A C 1
ATOM 703 O O . LYS A 1 88 ? -0.481 0.122 23.083 1.00 85.81 88 LYS A O 1
ATOM 708 N N . GLU A 1 89 ? -2.711 -0.158 23.103 1.00 83.62 89 GLU A N 1
ATOM 709 C CA . GLU A 1 89 ? -2.856 -0.452 21.668 1.00 83.62 89 GLU A CA 1
ATOM 710 C C . GLU A 1 89 ? -2.272 0.680 20.792 1.00 83.62 89 GLU A C 1
ATOM 712 O O . GLU A 1 89 ? -1.532 0.440 19.838 1.00 83.62 89 GLU A O 1
ATOM 717 N N . LEU A 1 90 ? -2.528 1.944 21.155 1.00 80.31 90 LEU A N 1
ATOM 718 C CA . LEU A 1 90 ? -1.984 3.117 20.460 1.00 80.31 90 LEU A CA 1
ATOM 719 C C . LEU A 1 90 ? -0.461 3.249 20.601 1.00 80.31 90 LEU A C 1
ATOM 721 O O . LEU A 1 90 ? 0.203 3.689 19.660 1.00 80.31 90 LEU A O 1
ATOM 725 N N . ALA A 1 91 ? 0.100 2.888 21.757 1.00 82.56 91 ALA A N 1
ATOM 726 C CA . ALA A 1 91 ? 1.545 2.882 21.962 1.00 82.56 91 ALA A CA 1
ATOM 727 C C . ALA A 1 91 ? 2.228 1.815 21.089 1.00 82.56 91 ALA A C 1
ATOM 729 O O . ALA A 1 91 ? 3.224 2.112 20.428 1.00 82.56 91 ALA A O 1
ATOM 730 N N . GLU A 1 92 ? 1.650 0.613 21.011 1.00 84.38 92 GLU A N 1
ATOM 731 C CA . GLU A 1 92 ? 2.146 -0.474 20.159 1.00 84.38 92 GLU A 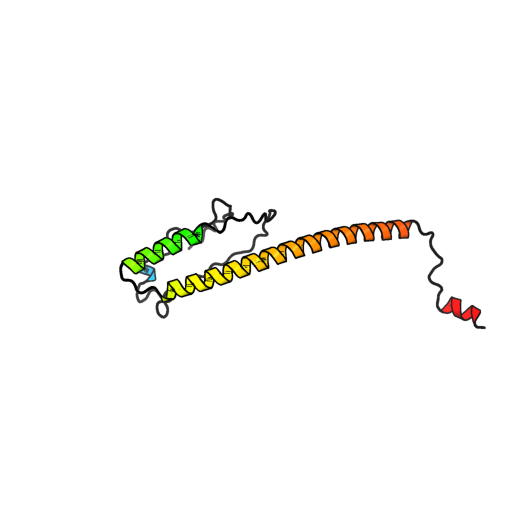CA 1
ATOM 732 C C . GLU A 1 92 ? 2.098 -0.091 18.666 1.00 84.38 92 GLU A C 1
ATOM 734 O O . GLU A 1 92 ? 3.084 -0.273 17.946 1.00 84.38 92 GLU A O 1
ATOM 739 N N . LEU A 1 93 ? 1.014 0.546 18.206 1.00 71.94 93 LEU A N 1
ATOM 740 C CA . LEU A 1 93 ? 0.903 1.054 16.832 1.00 71.94 93 LEU A CA 1
ATOM 741 C C . LEU A 1 93 ? 1.906 2.173 16.509 1.00 71.94 93 LEU A C 1
ATOM 743 O O . LEU A 1 93 ? 2.401 2.251 15.381 1.00 71.94 93 LEU A O 1
ATOM 747 N N . CYS A 1 94 ? 2.232 3.039 17.473 1.00 72.62 94 CYS A N 1
ATOM 748 C CA . CYS A 1 94 ? 3.266 4.064 17.302 1.00 72.62 94 CYS A CA 1
ATOM 749 C C . CYS A 1 94 ? 4.652 3.442 17.084 1.00 72.62 94 CYS A C 1
ATOM 751 O O . CYS A 1 94 ? 5.374 3.865 16.182 1.00 72.62 94 CYS A O 1
ATOM 753 N N . GLU A 1 95 ? 5.013 2.415 17.855 1.00 74.19 95 GLU A N 1
ATOM 754 C CA . GLU A 1 95 ? 6.295 1.725 17.681 1.00 74.19 95 GLU A CA 1
ATOM 755 C C . GLU A 1 95 ? 6.382 0.959 16.356 1.00 74.19 95 GLU A C 1
ATOM 757 O O . GLU A 1 95 ? 7.441 0.936 15.723 1.00 74.19 95 GLU A O 1
ATOM 762 N N . MET A 1 96 ? 5.286 0.330 15.920 1.00 66.38 96 MET A N 1
ATOM 763 C CA . MET A 1 96 ? 5.240 -0.376 14.636 1.00 66.38 96 MET A CA 1
ATOM 764 C C . MET A 1 96 ? 5.367 0.591 13.455 1.00 66.38 96 MET A C 1
ATOM 766 O O . MET A 1 96 ? 6.128 0.316 12.532 1.00 66.38 96 MET A O 1
ATOM 770 N N . LYS A 1 97 ? 4.711 1.757 13.520 1.00 66.44 97 LYS A N 1
ATOM 771 C CA . LYS A 1 97 ? 4.777 2.787 12.473 1.00 66.44 97 LYS A CA 1
ATOM 772 C C . LYS A 1 97 ? 6.178 3.374 12.305 1.00 66.44 97 LYS A C 1
ATOM 774 O O . LYS A 1 97 ? 6.602 3.631 11.184 1.00 66.44 97 LYS A O 1
ATOM 779 N N . GLU A 1 98 ? 6.905 3.604 13.397 1.00 66.81 98 GLU A N 1
ATOM 780 C CA . GLU A 1 98 ? 8.285 4.101 13.306 1.00 66.81 98 GLU A CA 1
ATOM 781 C C . GLU A 1 98 ? 9.215 3.063 12.663 1.00 66.81 98 GLU A C 1
ATOM 783 O O . GLU A 1 98 ? 10.008 3.402 11.785 1.00 66.81 98 GLU A O 1
ATOM 788 N N . LYS A 1 99 ? 9.060 1.778 13.005 1.00 69.62 99 LYS A N 1
ATOM 789 C CA . LYS A 1 99 ? 9.794 0.684 12.343 1.00 69.62 99 LYS A CA 1
ATOM 790 C C . LYS A 1 99 ? 9.419 0.557 10.859 1.00 69.62 99 LYS A C 1
ATOM 792 O O . LYS A 1 99 ? 10.291 0.328 10.025 1.00 69.62 99 LYS A O 1
ATOM 797 N N . GLU A 1 100 ? 8.146 0.756 10.523 1.00 71.06 100 GLU A N 1
ATOM 798 C CA . GLU A 1 100 ? 7.644 0.745 9.145 1.00 71.06 100 GLU A CA 1
ATOM 799 C C . GLU A 1 100 ? 8.220 1.898 8.308 1.00 71.06 100 GLU A C 1
ATOM 801 O O . GLU A 1 100 ? 8.664 1.666 7.187 1.00 71.06 100 GLU A O 1
ATOM 806 N N . LYS A 1 101 ? 8.309 3.120 8.855 1.00 68.06 101 LYS A N 1
ATOM 807 C CA . LYS A 1 101 ? 8.937 4.269 8.172 1.00 68.06 101 LYS A CA 1
ATOM 808 C C . LYS A 1 101 ? 10.410 4.031 7.845 1.00 68.06 101 LYS A C 1
ATOM 810 O O . LYS A 1 101 ? 10.863 4.396 6.758 1.00 68.06 101 LYS A O 1
ATOM 815 N N . VAL A 1 102 ? 11.153 3.434 8.778 1.00 73.19 102 VAL A N 1
ATOM 816 C CA . VAL A 1 102 ? 12.568 3.091 8.569 1.00 73.19 102 VAL A CA 1
ATOM 817 C C . VAL A 1 102 ? 12.689 2.075 7.433 1.00 73.19 102 VAL A C 1
ATOM 819 O O . VAL A 1 102 ? 13.390 2.333 6.458 1.00 73.19 102 VAL A O 1
ATOM 822 N N . CYS A 1 103 ? 11.916 0.987 7.492 1.00 66.31 103 CYS A N 1
ATOM 823 C CA . CYS A 1 103 ? 11.917 -0.050 6.458 1.00 66.31 103 CYS A CA 1
ATOM 824 C C . CYS A 1 103 ? 11.478 0.485 5.080 1.00 66.31 103 CYS A C 1
ATOM 826 O O . CYS A 1 103 ? 12.048 0.126 4.050 1.00 66.31 103 CYS A O 1
ATOM 828 N N . PHE A 1 104 ? 10.505 1.397 5.046 1.00 72.06 104 PHE A N 1
ATOM 829 C CA . PHE A 1 104 ? 10.053 2.044 3.814 1.00 72.06 104 PHE A CA 1
ATOM 830 C C . PHE A 1 104 ? 11.143 2.913 3.168 1.00 72.06 104 PHE A C 1
ATOM 832 O O . PHE A 1 104 ? 11.280 2.937 1.944 1.00 72.06 104 PHE A O 1
ATOM 839 N N . SER A 1 105 ? 11.940 3.608 3.983 1.00 79.06 105 SER A N 1
ATOM 840 C CA . SER A 1 105 ? 13.047 4.444 3.501 1.00 79.06 105 SER A CA 1
ATOM 841 C C . SER A 1 105 ? 14.148 3.594 2.859 1.00 79.06 105 SER A C 1
ATOM 843 O O . SER A 1 105 ? 14.597 3.905 1.757 1.00 79.06 105 SER A O 1
ATOM 845 N N . GLU A 1 106 ? 14.509 2.480 3.500 1.00 87.88 106 GLU A N 1
ATOM 846 C CA . GLU A 1 106 ? 15.467 1.498 2.972 1.00 87.88 106 GLU A CA 1
ATOM 847 C C . GLU A 1 106 ? 14.979 0.867 1.656 1.00 87.88 106 GLU A C 1
ATOM 849 O O . GLU A 1 106 ? 15.747 0.710 0.706 1.00 87.88 106 GLU A O 1
ATOM 854 N N . LEU A 1 107 ? 13.683 0.548 1.558 1.00 84.94 107 LEU A N 1
ATOM 855 C CA . LEU A 1 107 ? 13.077 0.013 0.335 1.00 84.94 107 LEU A CA 1
ATOM 856 C C . LEU A 1 107 ? 13.149 1.012 -0.823 1.00 84.94 107 LEU A C 1
ATOM 858 O O . LEU A 1 107 ? 13.498 0.637 -1.943 1.00 84.94 107 LEU A O 1
ATOM 862 N N . LYS A 1 108 ? 12.871 2.290 -0.549 1.00 82.81 108 LYS A N 1
ATOM 863 C CA . LYS A 1 108 ? 12.956 3.361 -1.547 1.00 82.81 108 LYS A CA 1
ATOM 864 C C . LYS A 1 108 ? 14.389 3.570 -2.043 1.00 82.81 108 LYS A C 1
ATOM 866 O O . LYS A 1 108 ? 14.596 3.833 -3.226 1.00 82.81 108 LYS A O 1
ATOM 871 N N . GLU A 1 109 ? 15.386 3.444 -1.168 1.00 90.81 109 GLU A N 1
ATOM 872 C CA . GLU A 1 109 ? 16.799 3.493 -1.558 1.00 90.81 109 GLU A CA 1
ATOM 873 C C . GLU A 1 109 ? 17.162 2.326 -2.488 1.00 90.81 109 GLU A C 1
ATOM 875 O O . GLU A 1 109 ? 17.673 2.557 -3.587 1.00 90.81 109 GLU A O 1
ATOM 880 N N . MET A 1 110 ? 16.794 1.095 -2.118 1.00 90.56 110 MET A N 1
ATOM 881 C CA . MET A 1 110 ? 17.008 -0.090 -2.957 1.00 90.56 110 MET A CA 1
ATOM 882 C C . MET A 1 110 ? 16.322 0.018 -4.326 1.00 90.56 110 MET A C 1
ATOM 884 O O . MET A 1 110 ? 16.898 -0.370 -5.345 1.00 90.56 110 MET A O 1
ATOM 888 N N . GLU A 1 111 ? 15.106 0.564 -4.385 1.00 84.88 111 GLU A N 1
ATOM 889 C CA . GLU A 1 111 ? 14.385 0.773 -5.643 1.00 84.88 111 GLU A CA 1
ATOM 890 C C . GLU A 1 111 ? 15.118 1.763 -6.565 1.00 84.88 111 GLU A C 1
ATOM 892 O O . GLU A 1 111 ? 15.263 1.513 -7.766 1.00 84.88 111 GLU A O 1
ATOM 897 N N . ASN A 1 112 ? 15.663 2.846 -6.005 1.00 90.12 112 ASN A N 1
ATOM 898 C CA . ASN A 1 112 ? 16.463 3.812 -6.757 1.00 90.12 112 ASN A CA 1
ATOM 899 C C . ASN A 1 112 ? 17.760 3.190 -7.299 1.00 90.12 112 ASN A C 1
ATOM 901 O O . ASN A 1 112 ? 18.126 3.421 -8.459 1.00 90.12 112 ASN A O 1
ATOM 905 N N . GLU A 1 113 ? 18.449 2.375 -6.496 1.00 96.44 113 GLU A N 1
ATOM 906 C CA . GLU A 1 113 ? 19.642 1.647 -6.939 1.00 96.44 113 GLU A CA 1
ATOM 907 C C . GLU A 1 113 ? 19.322 0.658 -8.064 1.00 96.44 113 GLU A C 1
ATOM 909 O O . GLU A 1 113 ? 20.018 0.623 -9.086 1.00 96.44 113 GLU A O 1
ATOM 914 N N . TRP A 1 114 ? 18.231 -0.100 -7.924 1.00 92.69 114 TRP A N 1
ATOM 915 C CA . TRP A 1 114 ? 17.754 -1.019 -8.953 1.00 92.69 114 TRP A CA 1
ATOM 916 C C . TRP A 1 114 ? 17.435 -0.288 -10.262 1.00 92.69 114 TRP A C 1
ATOM 918 O O . TRP A 1 114 ? 17.855 -0.730 -11.336 1.00 92.69 114 TRP A O 1
ATOM 928 N N . MET A 1 115 ? 16.768 0.867 -10.188 1.00 88.31 115 MET A N 1
ATOM 929 C CA . MET A 1 115 ? 16.479 1.696 -11.361 1.00 88.31 115 MET A CA 1
ATOM 930 C C . MET A 1 115 ? 17.759 2.209 -12.033 1.00 88.31 115 MET A C 1
ATOM 932 O O . MET A 1 115 ? 17.872 2.155 -13.261 1.00 88.31 115 MET A O 1
ATOM 936 N N . SER A 1 116 ? 18.763 2.627 -11.255 1.00 95.12 116 SER A N 1
ATOM 937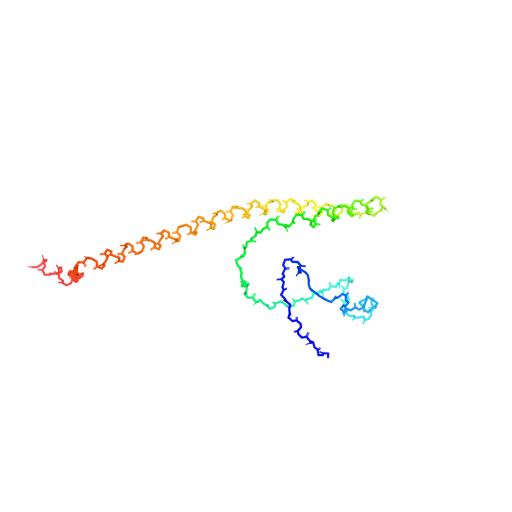 C CA . SER A 1 116 ? 20.078 3.012 -11.789 1.00 95.12 116 SER A CA 1
ATOM 938 C C . SER A 1 116 ? 20.754 1.856 -12.533 1.00 95.12 116 SER A C 1
ATOM 940 O O . SER A 1 116 ? 21.283 2.041 -13.633 1.00 95.12 116 SER A O 1
ATOM 942 N N . LEU A 1 117 ? 20.732 0.651 -11.957 1.00 96.44 117 LEU A N 1
ATOM 943 C CA . LEU A 1 117 ? 21.310 -0.544 -12.573 1.00 96.44 117 LEU A CA 1
ATOM 944 C C . LEU A 1 117 ? 20.576 -0.938 -13.854 1.00 96.44 117 LEU A C 1
ATOM 946 O O . LEU A 1 117 ? 21.221 -1.258 -14.851 1.00 96.44 117 LEU A O 1
ATOM 950 N N . LYS A 1 118 ? 19.244 -0.854 -13.862 1.00 95.06 118 LYS A N 1
ATOM 951 C CA . LYS A 1 118 ? 18.426 -1.133 -15.045 1.00 95.06 118 LYS A CA 1
ATOM 952 C C . LYS A 1 118 ? 18.807 -0.232 -16.218 1.00 95.06 118 LYS A C 1
ATOM 954 O O . LYS A 1 118 ? 18.989 -0.729 -17.327 1.00 95.06 118 LYS A O 1
ATOM 959 N N . ILE A 1 119 ? 18.996 1.064 -15.967 1.00 96.50 119 ILE A N 1
ATOM 960 C CA . ILE A 1 119 ? 19.455 2.022 -16.983 1.00 96.50 119 ILE A CA 1
ATOM 961 C C . ILE A 1 119 ? 20.852 1.638 -17.494 1.00 96.50 119 ILE A C 1
ATOM 963 O O . ILE A 1 119 ? 21.058 1.530 -18.701 1.00 96.50 119 ILE A O 1
ATOM 967 N N . LYS A 1 120 ? 21.796 1.335 -16.593 1.00 96.75 120 LYS A N 1
ATOM 968 C CA . LYS A 1 120 ? 23.161 0.917 -16.971 1.00 96.75 120 LYS A CA 1
ATOM 969 C C . LYS A 1 120 ? 23.183 -0.364 -17.815 1.00 96.75 120 LYS A C 1
ATOM 971 O O . LYS A 1 120 ? 23.989 -0.467 -18.739 1.00 96.75 120 LYS A O 1
ATOM 976 N N . CYS A 1 121 ? 22.313 -1.333 -17.527 1.00 94.44 121 CYS A N 1
ATOM 977 C CA . CYS A 1 121 ? 22.182 -2.551 -18.330 1.00 94.44 121 CYS A CA 1
ATOM 978 C C . CYS A 1 121 ? 21.722 -2.245 -19.761 1.00 94.44 121 CYS A C 1
ATOM 980 O O . CYS A 1 121 ? 22.281 -2.810 -20.700 1.00 94.44 121 CYS A O 1
ATOM 982 N N . LEU A 1 122 ? 20.767 -1.324 -19.936 1.00 96.75 122 LEU A N 1
ATOM 983 C CA . LEU A 1 122 ? 20.308 -0.893 -21.262 1.00 96.75 122 LEU A CA 1
ATOM 984 C C . LEU A 1 122 ? 21.433 -0.215 -22.057 1.00 96.75 122 LEU A C 1
ATOM 986 O O . LEU A 1 122 ? 21.630 -0.517 -23.236 1.00 96.75 122 LEU A O 1
ATOM 990 N N . ASP A 1 123 ? 22.223 0.644 -21.408 1.00 97.12 123 ASP A N 1
ATOM 991 C CA . ASP A 1 123 ? 23.376 1.293 -22.041 1.00 97.12 123 ASP A CA 1
ATOM 992 C C . ASP A 1 123 ? 24.425 0.266 -22.495 1.00 97.12 123 ASP A C 1
ATOM 994 O O . ASP A 1 123 ? 24.930 0.321 -23.623 1.00 97.12 123 ASP A O 1
ATOM 998 N N . MET A 1 124 ? 24.743 -0.710 -21.638 1.00 97.19 124 MET A N 1
ATOM 999 C CA . MET A 1 124 ? 25.672 -1.789 -21.979 1.00 97.19 124 MET A CA 1
ATOM 1000 C C . MET A 1 124 ? 25.141 -2.672 -23.110 1.00 97.19 124 MET A C 1
ATOM 1002 O O . MET A 1 124 ? 25.901 -3.020 -24.017 1.00 97.19 124 MET A O 1
ATOM 1006 N N . GLU A 1 125 ? 23.851 -3.002 -23.105 1.00 95.06 125 GLU A N 1
ATOM 1007 C CA . GLU A 1 125 ? 23.213 -3.767 -24.174 1.00 95.06 125 GLU A CA 1
ATOM 1008 C C . GLU A 1 125 ? 23.331 -3.041 -25.520 1.00 95.06 125 GLU A C 1
ATOM 1010 O O . GLU A 1 125 ? 23.755 -3.637 -26.515 1.00 95.06 125 GLU A O 1
ATOM 1015 N N . ALA A 1 126 ? 23.079 -1.731 -25.554 1.00 96.06 126 ALA A N 1
ATOM 1016 C CA . ALA A 1 126 ? 23.255 -0.923 -26.757 1.00 96.06 126 ALA A CA 1
ATOM 1017 C C . ALA A 1 126 ? 24.711 -0.940 -27.263 1.00 96.06 126 ALA A C 1
ATOM 1019 O O . ALA A 1 126 ? 24.954 -1.052 -28.472 1.00 96.06 126 ALA A O 1
ATOM 1020 N N . LEU A 1 127 ? 25.699 -0.881 -26.360 1.00 93.94 127 LEU A N 1
ATOM 1021 C CA . LEU A 1 127 ? 27.117 -1.007 -26.720 1.00 93.94 127 LEU A CA 1
ATOM 1022 C C . LEU A 1 127 ? 27.444 -2.383 -27.313 1.00 93.94 127 LEU A C 1
ATOM 1024 O O . LEU A 1 127 ? 28.192 -2.462 -28.296 1.00 93.94 127 LEU A O 1
ATOM 1028 N N . VAL A 1 128 ? 26.875 -3.453 -26.755 1.00 93.88 128 VAL A N 1
ATOM 1029 C CA . VAL A 1 128 ? 27.032 -4.822 -27.264 1.00 93.88 128 VAL A CA 1
ATOM 1030 C C . VAL A 1 128 ? 26.434 -4.946 -28.663 1.00 93.88 128 VAL A C 1
ATOM 1032 O O . VAL A 1 128 ? 27.131 -5.399 -29.572 1.00 93.88 128 VAL A O 1
ATOM 1035 N N . GLN A 1 129 ? 25.203 -4.478 -28.884 1.00 91.75 129 GLN A N 1
ATOM 1036 C CA . GLN A 1 129 ? 24.554 -4.529 -30.201 1.00 91.75 129 GLN A CA 1
ATOM 1037 C C . GLN A 1 129 ? 25.321 -3.707 -31.245 1.00 91.75 129 GLN A C 1
ATOM 1039 O O . GLN A 1 129 ? 25.564 -4.166 -32.363 1.00 91.75 129 GLN A O 1
ATOM 1044 N N . LYS A 1 130 ? 25.801 -2.518 -30.864 1.00 93.75 130 LYS A N 1
ATOM 1045 C CA . LYS A 1 130 ? 26.629 -1.668 -31.728 1.00 93.75 130 LYS A CA 1
ATOM 1046 C C . LYS A 1 130 ? 27.945 -2.340 -32.113 1.00 93.75 130 LYS A C 1
ATOM 1048 O O . LYS A 1 130 ? 28.372 -2.211 -33.259 1.00 93.75 130 LYS A O 1
ATOM 1053 N N . LYS A 1 131 ? 28.618 -3.029 -31.182 1.00 87.88 131 LYS A N 1
ATOM 1054 C CA . LYS A 1 131 ? 29.834 -3.789 -31.510 1.00 87.88 131 LYS A CA 1
ATOM 1055 C C . LYS A 1 131 ? 29.517 -5.003 -32.373 1.00 87.88 131 LYS A C 1
ATOM 1057 O O . LYS A 1 131 ? 30.223 -5.210 -33.352 1.00 87.88 131 LYS A O 1
ATOM 1062 N N . LYS A 1 132 ? 28.444 -5.738 -32.077 1.00 88.19 132 LYS A N 1
ATOM 1063 C CA . LYS A 1 132 ? 27.979 -6.879 -32.877 1.00 88.19 132 LYS A CA 1
ATOM 1064 C C . LYS A 1 132 ? 27.734 -6.492 -34.340 1.00 88.19 132 LYS A C 1
ATOM 1066 O O . LYS A 1 132 ? 28.182 -7.205 -35.224 1.00 88.19 132 LYS A O 1
ATOM 1071 N N . ALA A 1 133 ? 27.122 -5.334 -34.597 1.00 87.69 133 ALA A N 1
ATOM 1072 C CA . ALA A 1 133 ? 26.896 -4.821 -35.953 1.00 87.69 133 ALA A CA 1
ATOM 1073 C C . ALA A 1 133 ? 28.181 -4.383 -36.690 1.00 87.69 133 ALA A C 1
ATOM 1075 O O . ALA A 1 133 ? 28.192 -4.310 -37.915 1.00 87.69 133 ALA A O 1
ATOM 1076 N N . LYS A 1 134 ? 29.256 -4.061 -35.956 1.00 84.44 134 LYS A N 1
ATOM 1077 C CA . LYS A 1 134 ? 30.555 -3.650 -36.519 1.00 84.44 134 LYS A CA 1
ATOM 1078 C C . LYS A 1 134 ? 31.535 -4.803 -36.704 1.00 84.44 134 LYS A C 1
ATOM 1080 O O . LYS A 1 134 ? 32.535 -4.623 -37.396 1.00 84.44 134 LYS A O 1
ATOM 1085 N N . MET A 1 135 ? 31.300 -5.950 -36.069 1.00 75.19 135 MET A N 1
ATOM 1086 C CA . MET A 1 135 ? 32.099 -7.139 -36.339 1.00 75.19 135 MET A CA 1
ATOM 1087 C C . MET A 1 135 ? 31.760 -7.606 -37.763 1.00 75.19 135 MET A C 1
ATOM 1089 O O . MET A 1 135 ? 30.580 -7.820 -38.049 1.00 75.19 135 MET A O 1
ATOM 1093 N N . PRO A 1 136 ? 32.742 -7.751 -38.677 1.00 61.56 136 PRO A N 1
ATOM 1094 C CA . PRO A 1 136 ? 32.487 -8.432 -39.941 1.00 61.56 136 PRO A CA 1
ATOM 1095 C C . PRO A 1 136 ? 31.956 -9.823 -39.605 1.00 61.56 136 PRO A C 1
ATOM 1097 O O . PRO A 1 136 ? 32.379 -10.386 -38.591 1.00 61.56 136 PRO A O 1
ATOM 1100 N N . ALA A 1 137 ? 31.035 -10.353 -40.418 1.00 58.66 137 ALA A N 1
ATOM 1101 C CA . ALA A 1 137 ? 30.528 -11.711 -40.262 1.00 58.66 137 ALA A CA 1
ATOM 1102 C C . ALA A 1 137 ? 31.726 -12.649 -40.088 1.00 58.66 137 ALA A C 1
ATOM 1104 O O . ALA A 1 137 ? 32.447 -12.964 -41.036 1.00 58.66 137 ALA A O 1
ATOM 1105 N N . THR A 1 138 ? 32.005 -13.003 -38.836 1.00 51.44 138 THR A N 1
ATOM 1106 C CA . THR A 1 138 ? 33.029 -13.982 -38.534 1.00 51.44 138 THR A CA 1
ATOM 1107 C C . THR A 1 138 ? 32.467 -15.263 -39.112 1.00 51.44 138 THR A C 1
ATOM 1109 O O . THR A 1 138 ? 31.260 -15.501 -38.989 1.00 51.44 138 THR A O 1
ATOM 1112 N N . LYS A 1 139 ? 33.315 -16.012 -39.829 1.00 61.41 139 LYS A N 1
ATOM 1113 C CA . LYS A 1 139 ? 32.956 -17.317 -40.393 1.00 61.41 139 LYS A CA 1
ATOM 1114 C C . LYS A 1 139 ? 32.059 -18.067 -39.399 1.00 61.41 139 LYS A C 1
ATOM 1116 O O . LYS A 1 139 ? 32.321 -17.952 -38.196 1.00 61.41 139 LYS A O 1
ATOM 1121 N N . PRO A 1 140 ? 31.013 -18.765 -39.888 1.00 57.69 140 PRO A N 1
ATOM 1122 C CA . PRO A 1 140 ? 30.077 -19.484 -39.029 1.00 57.69 140 PRO A CA 1
ATOM 1123 C C . PRO A 1 140 ? 30.851 -20.261 -37.961 1.00 57.69 140 PRO A C 1
ATOM 1125 O O . PRO A 1 140 ? 31.969 -20.694 -38.264 1.00 57.69 140 PRO A O 1
ATOM 1128 N N . PRO A 1 141 ? 30.318 -20.385 -36.725 1.00 55.97 141 PRO A N 1
ATOM 1129 C CA . PRO A 1 141 ? 30.975 -21.166 -35.684 1.00 55.97 141 PRO A CA 1
ATOM 1130 C C . PRO A 1 141 ? 31.402 -22.477 -36.325 1.00 55.97 141 PRO A C 1
ATOM 1132 O O . PRO A 1 141 ? 30.552 -23.140 -36.922 1.00 55.97 141 PRO A O 1
ATOM 1135 N N . LEU A 1 142 ? 32.717 -22.737 -36.312 1.00 58.47 142 LEU A N 1
ATOM 1136 C CA . LEU A 1 142 ? 33.303 -23.919 -36.937 1.00 58.47 142 LEU A CA 1
ATOM 1137 C C . LEU A 1 142 ? 32.413 -25.092 -36.560 1.00 58.47 142 LEU A C 1
ATOM 1139 O O . LEU A 1 142 ? 32.185 -25.324 -35.366 1.00 58.47 142 LEU A O 1
ATOM 1143 N N . SER A 1 143 ? 31.836 -25.746 -37.570 1.00 64.56 143 SER A N 1
ATOM 1144 C CA . SER A 1 143 ? 31.038 -26.929 -37.306 1.00 64.56 143 SER A CA 1
ATOM 1145 C C . SER A 1 143 ? 31.935 -27.908 -36.557 1.00 64.56 143 SER A C 1
ATOM 1147 O O . SER A 1 143 ? 33.145 -27.962 -36.792 1.00 64.56 143 SER A O 1
ATOM 1149 N N . ILE A 1 144 ? 31.363 -28.713 -35.668 1.00 66.44 144 ILE A N 1
ATOM 1150 C CA . ILE A 1 144 ? 32.093 -29.849 -35.091 1.00 66.44 144 ILE A CA 1
ATOM 1151 C C . ILE A 1 144 ? 32.661 -30.733 -36.224 1.00 66.44 144 ILE A C 1
ATOM 1153 O O . ILE A 1 144 ? 33.744 -31.298 -36.077 1.00 66.44 144 ILE A O 1
ATOM 1157 N N . ASP A 1 145 ? 32.007 -30.742 -37.389 1.00 70.75 145 ASP A N 1
ATOM 1158 C CA . ASP A 1 145 ? 32.486 -31.400 -38.609 1.00 70.75 145 ASP A CA 1
ATOM 1159 C C . ASP A 1 145 ? 33.751 -30.751 -39.212 1.00 70.75 145 ASP A C 1
ATOM 1161 O O . ASP A 1 145 ? 34.593 -31.450 -39.776 1.00 70.75 145 ASP A O 1
ATOM 1165 N N . ASP A 1 146 ? 33.945 -29.436 -39.056 1.00 67.44 146 ASP A N 1
ATOM 1166 C CA . ASP A 1 146 ? 35.133 -28.727 -39.560 1.00 67.44 146 ASP A CA 1
ATOM 1167 C C . ASP A 1 146 ? 36.394 -29.077 -38.748 1.00 67.44 146 ASP A C 1
ATOM 1169 O O . ASP A 1 146 ? 37.503 -29.085 -39.286 1.00 67.44 146 ASP A O 1
ATOM 1173 N N . LEU A 1 147 ? 36.239 -29.413 -37.460 1.00 68.00 147 LEU A N 1
ATOM 1174 C CA . LEU A 1 147 ? 37.337 -29.862 -36.593 1.00 68.00 147 LEU A CA 1
ATOM 1175 C C . LEU A 1 147 ? 37.750 -31.316 -36.868 1.00 68.00 147 LEU A C 1
ATOM 1177 O O . LEU A 1 147 ? 38.911 -31.670 -36.663 1.00 68.00 147 LEU A O 1
ATOM 1181 N N . ALA A 1 148 ? 36.835 -32.148 -37.373 1.00 68.75 148 ALA A N 1
ATOM 1182 C CA . ALA A 1 148 ? 37.117 -33.547 -37.694 1.00 68.75 148 ALA A CA 1
ATOM 1183 C C . ALA A 1 148 ? 38.110 -33.706 -38.863 1.00 68.75 148 ALA A C 1
ATOM 1185 O O . ALA A 1 148 ? 38.854 -34.681 -38.901 1.00 68.75 148 ALA A O 1
ATOM 1186 N N . SER A 1 149 ? 38.188 -32.722 -39.768 1.00 66.00 149 SER A N 1
ATOM 1187 C CA . SER A 1 149 ? 39.120 -32.731 -40.913 1.00 66.00 149 SER A CA 1
ATOM 1188 C C . SER A 1 149 ? 40.573 -32.384 -40.550 1.00 66.00 149 SER A C 1
ATOM 1190 O O . SER A 1 149 ? 41.441 -32.428 -41.411 1.00 66.00 149 SER A O 1
ATOM 1192 N N . TRP A 1 150 ? 40.841 -31.991 -39.301 1.00 58.97 150 TRP A N 1
ATOM 1193 C CA . TRP A 1 150 ? 42.188 -31.655 -38.811 1.00 58.97 150 TRP A CA 1
ATOM 1194 C C . TRP A 1 150 ? 42.786 -32.756 -37.924 1.00 58.97 150 TRP A C 1
ATOM 1196 O O . TRP A 1 150 ? 43.928 -32.641 -37.481 1.00 58.97 150 TRP A O 1
ATOM 1206 N N . LEU A 1 151 ? 42.007 -33.801 -37.637 1.00 59.75 151 LEU A N 1
ATOM 1207 C CA . LEU A 1 151 ? 42.385 -34.920 -36.772 1.00 59.75 151 LEU A CA 1
ATOM 1208 C C . LEU A 1 151 ? 42.636 -36.234 -37.534 1.00 59.75 151 LEU A C 1
ATOM 1210 O O . LEU A 1 151 ? 42.997 -37.225 -36.901 1.00 59.75 151 LEU A O 1
ATOM 1214 N N . PHE A 1 152 ? 42.507 -36.228 -38.863 1.00 48.19 152 PHE A N 1
ATOM 1215 C CA . PHE A 1 152 ? 42.884 -37.309 -39.779 1.00 48.19 152 PHE A CA 1
ATOM 1216 C C . PHE A 1 152 ? 43.666 -36.736 -40.960 1.00 48.19 152 PHE A C 1
ATOM 1218 O O . PHE A 1 152 ? 44.565 -37.452 -41.456 1.00 48.19 152 PHE A O 1
#

InterPro domains:
  IPR002083 MATH/TRAF domain [PS50144] (1-47)
  IPR050804 MATH and coiled-coil domain-containing protein [PTHR46236] (67-146)